Protein AF-A0A8T1L521-F1 (afdb_monomer)

Solvent-accessible surface area (backbone atoms only — not comparable to full-atom values): 4268 Å² total; per-residue (Å²): 120,74,70,70,46,72,78,73,65,62,54,68,57,58,56,50,52,63,69,43,46,64,58,33,51,76,67,67,46,41,65,58,53,52,52,54,50,52,53,36,43,74,67,59,77,50,76,74,90,66,58,66,86,80,45,60,78,93,76,43,92,63,86,78,85,128

Sequence (66 aa):
MRDFLKTNGSTAAAGTVLKALPKFHKAGKLIGHIAQFHDRVEREEVVDPTSPAALPRCIRFKPVER

Mean predicted aligned error: 11.28 Å

Structure (mmCIF, N/CA/C/O backbone):
data_AF-A0A8T1L521-F1
#
_entry.id   AF-A0A8T1L521-F1
#
loop_
_atom_site.group_PDB
_atom_site.id
_atom_site.type_symbol
_atom_site.label_atom_id
_atom_site.label_alt_id
_atom_site.label_comp_id
_atom_site.label_asym_id
_atom_site.label_entity_id
_atom_site.label_seq_id
_atom_site.pdbx_PDB_ins_code
_atom_site.Cartn_x
_atom_site.Cartn_y
_atom_site.Cartn_z
_atom_site.occupancy
_atom_site.B_iso_or_equiv
_atom_site.auth_seq_id
_atom_site.auth_comp_id
_atom_site.auth_asym_id
_atom_site.auth_atom_id
_atom_site.pdbx_PDB_model_num
ATOM 1 N N . MET A 1 1 ? 16.297 -6.676 5.362 1.00 44.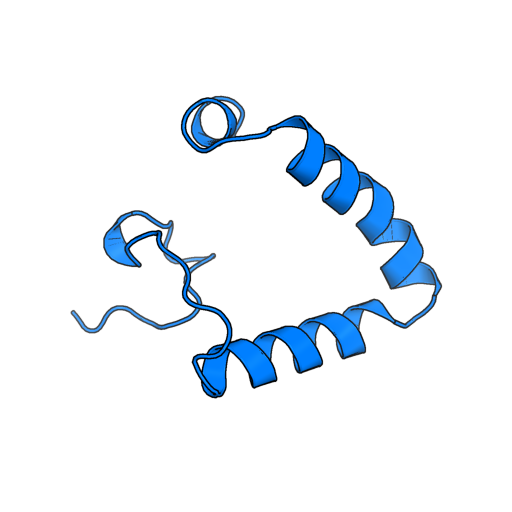56 1 MET A N 1
ATOM 2 C CA . MET A 1 1 ? 15.265 -5.606 5.302 1.00 44.56 1 MET A CA 1
ATOM 3 C C . MET A 1 1 ? 15.867 -4.200 5.285 1.00 44.56 1 MET A C 1
ATOM 5 O O . MET A 1 1 ? 15.308 -3.334 4.629 1.00 44.56 1 MET A O 1
ATOM 9 N N . ARG A 1 2 ? 17.011 -3.967 5.950 1.00 39.41 2 ARG A N 1
ATOM 10 C CA . ARG A 1 2 ? 17.716 -2.672 5.947 1.00 39.41 2 ARG A CA 1
ATOM 11 C C . ARG A 1 2 ? 18.399 -2.367 4.601 1.00 39.41 2 ARG A C 1
ATOM 13 O O . ARG A 1 2 ? 18.368 -1.229 4.151 1.00 39.41 2 ARG A O 1
ATOM 20 N N . ASP A 1 3 ? 18.919 -3.395 3.932 1.00 41.03 3 ASP A N 1
ATOM 21 C CA . ASP A 1 3 ? 19.716 -3.233 2.705 1.00 41.03 3 ASP A CA 1
ATOM 22 C C . ASP A 1 3 ? 18.881 -2.959 1.446 1.00 41.03 3 ASP A C 1
ATOM 24 O O . ASP A 1 3 ? 19.347 -2.288 0.536 1.00 41.03 3 ASP A O 1
ATOM 28 N N . PHE A 1 4 ? 17.612 -3.381 1.423 1.00 44.03 4 PHE A N 1
ATOM 29 C CA . PHE A 1 4 ? 16.700 -3.166 0.288 1.00 44.03 4 PHE A CA 1
ATOM 30 C C . PHE A 1 4 ? 16.220 -1.705 0.169 1.00 44.03 4 PHE A C 1
ATOM 32 O O . PHE A 1 4 ? 15.831 -1.241 -0.900 1.00 44.03 4 PHE A O 1
ATOM 39 N N . LEU A 1 5 ? 16.256 -0.967 1.284 1.00 48.81 5 LEU A N 1
ATOM 40 C CA . LEU A 1 5 ? 15.797 0.422 1.396 1.00 48.81 5 LEU A CA 1
ATOM 41 C C . LEU A 1 5 ? 16.899 1.451 1.107 1.00 48.81 5 LEU A C 1
ATOM 43 O O . LEU A 1 5 ? 16.614 2.648 1.048 1.00 48.81 5 LEU A O 1
ATOM 47 N N . LYS A 1 6 ? 18.153 1.003 0.971 1.00 41.00 6 LYS A N 1
ATOM 48 C CA . LYS A 1 6 ? 19.307 1.875 0.716 1.00 41.00 6 LYS A CA 1
ATOM 49 C C . LYS A 1 6 ? 19.499 2.149 -0.781 1.00 41.00 6 LYS A C 1
ATOM 51 O O . LYS A 1 6 ? 20.030 3.191 -1.140 1.00 41.00 6 LYS A O 1
ATOM 56 N N . THR A 1 7 ? 19.043 1.240 -1.639 1.00 46.31 7 THR A N 1
ATOM 57 C CA . THR A 1 7 ? 19.269 1.263 -3.093 1.00 46.31 7 THR A CA 1
ATOM 58 C C . THR A 1 7 ? 18.180 1.976 -3.901 1.00 46.31 7 THR A C 1
ATOM 60 O O . THR A 1 7 ? 18.459 2.377 -5.021 1.00 46.31 7 THR A O 1
ATOM 63 N N . ASN A 1 8 ? 16.972 2.181 -3.354 1.00 45.25 8 ASN A N 1
ATOM 64 C CA . ASN A 1 8 ? 15.779 2.528 -4.155 1.00 45.25 8 ASN A CA 1
ATOM 65 C C . ASN A 1 8 ? 15.168 3.924 -3.904 1.00 45.25 8 ASN A C 1
ATOM 67 O O . ASN A 1 8 ? 14.069 4.210 -4.365 1.00 45.25 8 ASN A O 1
ATOM 71 N N . GLY A 1 9 ? 15.872 4.824 -3.217 1.00 43.25 9 GLY A N 1
ATOM 72 C CA . GLY A 1 9 ? 15.405 6.201 -3.024 1.00 43.25 9 GLY A CA 1
ATOM 73 C C . GLY A 1 9 ? 14.578 6.423 -1.750 1.00 43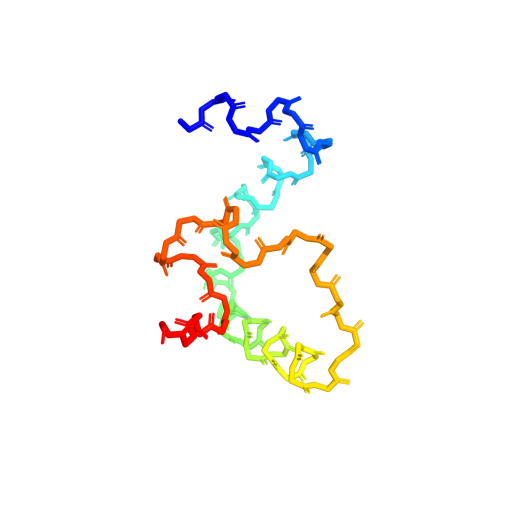.25 9 GLY A C 1
ATOM 74 O O . GLY A 1 9 ? 13.800 5.587 -1.303 1.00 43.25 9 GLY A O 1
ATOM 75 N N . SER A 1 10 ? 14.839 7.578 -1.132 1.00 50.59 10 SER A N 1
ATOM 76 C CA . SER A 1 10 ? 14.220 8.160 0.069 1.00 50.59 10 SER A CA 1
ATOM 77 C C . SER A 1 10 ? 13.695 7.181 1.136 1.00 50.59 10 SER A C 1
ATOM 79 O O . SER A 1 10 ? 12.493 7.038 1.373 1.00 50.59 10 SER A O 1
ATOM 81 N N . THR A 1 11 ? 14.621 6.601 1.904 1.00 51.62 11 THR A N 1
ATOM 82 C CA . THR A 1 11 ? 14.347 5.868 3.157 1.00 51.62 11 THR A CA 1
ATOM 83 C C . THR A 1 11 ? 13.484 6.679 4.146 1.00 51.62 11 THR A C 1
ATOM 85 O O . THR A 1 11 ? 12.737 6.110 4.945 1.00 51.62 11 THR A O 1
ATOM 88 N N . ALA A 1 12 ? 13.543 8.015 4.074 1.00 49.00 12 ALA A N 1
ATOM 89 C CA . ALA A 1 12 ? 12.765 8.921 4.917 1.00 49.00 12 ALA A CA 1
ATOM 90 C C . ALA A 1 12 ? 11.250 8.864 4.633 1.00 49.00 12 ALA A C 1
ATOM 92 O O . ALA A 1 12 ? 10.446 8.946 5.567 1.00 49.00 12 ALA A O 1
ATOM 93 N N . ALA A 1 13 ? 10.845 8.664 3.374 1.00 53.84 13 ALA A N 1
ATOM 94 C CA . ALA A 1 13 ? 9.434 8.582 2.999 1.00 53.84 13 ALA A CA 1
ATOM 95 C C . ALA A 1 13 ? 8.802 7.264 3.478 1.00 53.84 13 ALA A C 1
ATOM 97 O O . ALA A 1 13 ? 7.757 7.276 4.130 1.00 53.84 13 ALA A O 1
ATOM 98 N N . ALA A 1 14 ? 9.487 6.135 3.266 1.00 57.91 14 ALA A N 1
ATOM 99 C CA . ALA A 1 14 ? 9.018 4.818 3.704 1.00 57.91 14 ALA A CA 1
ATOM 100 C C . ALA A 1 14 ? 8.863 4.731 5.234 1.00 57.91 14 ALA A C 1
ATOM 102 O O . ALA A 1 14 ? 7.842 4.259 5.738 1.00 57.91 14 ALA A O 1
ATOM 103 N N . GLY A 1 15 ? 9.834 5.255 5.994 1.00 61.38 15 GLY A N 1
ATOM 104 C CA . GLY A 1 15 ? 9.748 5.289 7.458 1.00 61.38 15 GLY A CA 1
ATOM 105 C C . GLY A 1 15 ? 8.591 6.150 7.978 1.00 61.38 15 GLY A C 1
ATOM 106 O O . GLY A 1 15 ? 7.989 5.830 9.004 1.00 61.38 15 GLY A O 1
ATOM 107 N N . THR A 1 16 ? 8.239 7.214 7.254 1.00 65.81 16 THR A N 1
ATOM 108 C CA . THR A 1 16 ? 7.121 8.103 7.602 1.00 65.81 16 THR A CA 1
ATOM 109 C C . THR A 1 16 ? 5.772 7.430 7.351 1.00 65.81 16 THR A C 1
ATOM 111 O O . THR A 1 16 ? 4.895 7.486 8.215 1.00 65.81 16 THR A O 1
ATOM 114 N N . VAL A 1 17 ? 5.621 6.719 6.229 1.00 68.50 17 VAL A N 1
ATOM 115 C CA . VAL A 1 17 ? 4.402 5.953 5.915 1.00 68.50 17 VAL A CA 1
ATOM 116 C C . VAL A 1 17 ? 4.167 4.847 6.947 1.00 68.50 17 VAL A C 1
ATOM 118 O O . VAL A 1 17 ? 3.065 4.735 7.485 1.00 68.50 17 VAL A O 1
ATOM 121 N N . LEU A 1 18 ? 5.210 4.094 7.314 1.00 75.88 18 LEU A N 1
ATOM 122 C CA . LEU A 1 18 ? 5.107 3.050 8.341 1.00 75.88 18 LEU A CA 1
ATOM 123 C C . LEU A 1 18 ? 4.713 3.617 9.714 1.00 75.88 18 LEU A C 1
ATOM 125 O O . LEU A 1 18 ? 3.921 3.006 10.427 1.00 75.88 18 LEU A O 1
ATOM 129 N N . LYS A 1 19 ? 5.202 4.811 10.074 1.00 79.75 19 LYS A N 1
ATOM 130 C CA . LYS A 1 19 ? 4.793 5.508 11.308 1.00 79.75 19 LYS A CA 1
ATOM 131 C C . LYS A 1 19 ? 3.360 6.047 11.253 1.00 79.75 19 LYS A C 1
ATOM 133 O O . LYS A 1 19 ? 2.729 6.196 12.299 1.00 79.75 19 LYS A O 1
ATOM 138 N N . ALA A 1 20 ? 2.843 6.352 10.065 1.00 77.50 20 ALA A N 1
ATOM 139 C CA . ALA A 1 20 ? 1.474 6.825 9.873 1.00 77.50 20 ALA A CA 1
ATOM 140 C C . ALA A 1 20 ? 0.450 5.678 9.804 1.00 77.50 20 ALA A C 1
ATOM 142 O O . ALA A 1 20 ? -0.722 5.888 10.123 1.00 77.50 20 ALA A O 1
ATOM 143 N N . LEU A 1 21 ? 0.883 4.462 9.459 1.00 81.56 21 LEU A N 1
ATOM 144 C CA . LEU A 1 21 ? 0.025 3.284 9.314 1.00 81.56 21 LEU A CA 1
ATOM 145 C C . LEU A 1 21 ? -0.862 3.003 10.549 1.00 81.56 21 LEU A C 1
ATOM 147 O O . LEU A 1 21 ? -2.070 2.823 10.372 1.00 81.56 21 LEU A O 1
ATOM 151 N N . PRO A 1 22 ? -0.359 3.069 11.803 1.00 86.19 22 PRO A N 1
ATOM 152 C CA . PRO A 1 22 ? -1.207 2.900 12.982 1.00 86.19 22 PRO A CA 1
ATOM 153 C C . PRO A 1 22 ? -2.302 3.967 13.104 1.00 86.19 22 PRO A C 1
ATOM 155 O O . PRO A 1 22 ? -3.391 3.669 13.593 1.00 86.19 22 PRO A O 1
ATOM 158 N N . LYS A 1 23 ? -2.045 5.207 12.660 1.00 85.19 23 LYS A N 1
ATOM 159 C CA . LYS A 1 23 ? -3.045 6.288 12.684 1.00 85.19 23 LYS A CA 1
ATOM 160 C C . LYS A 1 23 ? -4.166 6.015 11.680 1.00 85.19 23 LYS A C 1
ATOM 162 O O . LYS A 1 23 ? -5.332 6.173 12.027 1.00 85.19 23 LYS A O 1
ATOM 167 N N . PHE A 1 24 ? -3.828 5.544 10.479 1.00 81.19 24 PHE A N 1
ATOM 168 C CA . PHE A 1 24 ? -4.819 5.161 9.467 1.00 81.19 24 PHE A CA 1
ATOM 169 C C . PHE A 1 24 ? -5.657 3.953 9.887 1.00 81.19 24 PHE A C 1
ATOM 171 O O . PHE A 1 24 ? -6.863 3.935 9.638 1.00 81.19 24 PHE A O 1
ATOM 178 N N . HIS A 1 25 ? -5.036 2.975 10.555 1.00 81.50 25 HIS A N 1
ATOM 179 C CA . HIS A 1 25 ? -5.740 1.816 11.097 1.00 81.50 25 HIS A CA 1
ATOM 180 C C . HIS A 1 25 ? -6.747 2.228 12.179 1.00 81.50 25 HIS A C 1
ATOM 182 O O . HIS A 1 25 ? -7.925 1.901 12.077 1.00 81.50 25 HIS A O 1
ATOM 188 N N . LYS A 1 26 ? -6.319 3.031 13.164 1.00 87.25 26 LYS A N 1
ATOM 189 C CA . LYS A 1 26 ? -7.203 3.529 14.235 1.00 87.25 26 LYS A CA 1
ATOM 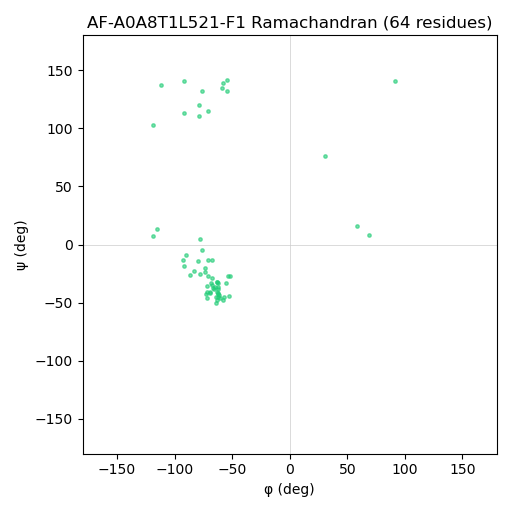190 C 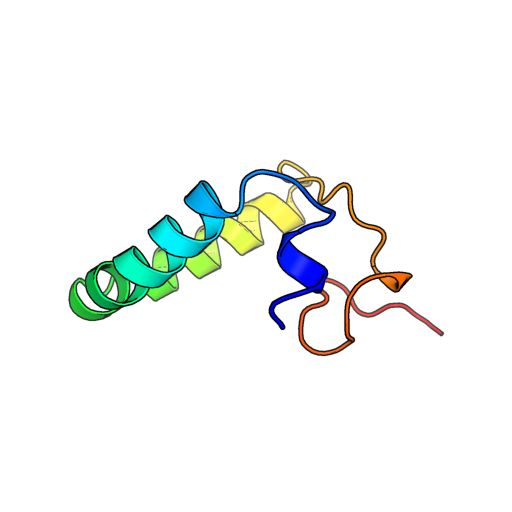C . LYS A 1 26 ? -8.335 4.420 13.723 1.00 87.25 26 LYS A C 1
ATOM 192 O O . LYS A 1 26 ? -9.412 4.421 14.299 1.00 87.25 26 LYS A O 1
ATOM 197 N N . ALA A 1 27 ? -8.098 5.165 12.646 1.00 86.56 27 ALA A N 1
ATOM 198 C CA . ALA A 1 27 ? -9.119 5.991 12.011 1.00 86.56 27 ALA A CA 1
ATOM 199 C C . ALA A 1 27 ? -10.122 5.185 11.161 1.00 86.56 27 ALA A C 1
ATOM 201 O O . ALA A 1 27 ? -11.030 5.786 10.595 1.00 86.56 27 ALA A O 1
ATOM 202 N N . GLY A 1 28 ? -9.936 3.867 10.997 1.00 86.69 28 GLY A N 1
ATOM 203 C CA . GLY A 1 28 ? -10.777 3.023 10.137 1.00 86.69 28 GLY A CA 1
ATOM 204 C C . GLY A 1 28 ? -10.627 3.303 8.635 1.00 86.69 28 GLY A C 1
ATOM 205 O O . GLY A 1 28 ? -11.371 2.760 7.827 1.00 86.69 28 GLY A O 1
ATOM 206 N N . LYS A 1 29 ? -9.661 4.141 8.236 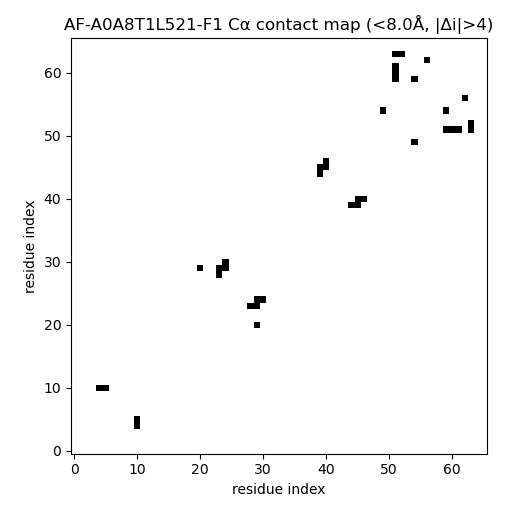1.00 84.06 29 LYS A N 1
ATOM 207 C CA . LYS A 1 29 ? -9.479 4.596 6.844 1.00 84.06 29 LYS A CA 1
ATOM 208 C C . LYS A 1 29 ? -8.516 3.726 6.043 1.00 84.06 29 LYS A C 1
ATOM 210 O O . LYS A 1 29 ? -8.455 3.844 4.823 1.00 84.06 29 LYS A O 1
ATOM 215 N N . LEU A 1 30 ? -7.757 2.859 6.717 1.00 83.88 30 LEU A N 1
ATOM 216 C CA . LEU A 1 30 ? -6.717 2.047 6.086 1.00 83.88 30 LEU A CA 1
ATOM 217 C C . LEU A 1 30 ? -7.267 1.167 4.957 1.00 83.8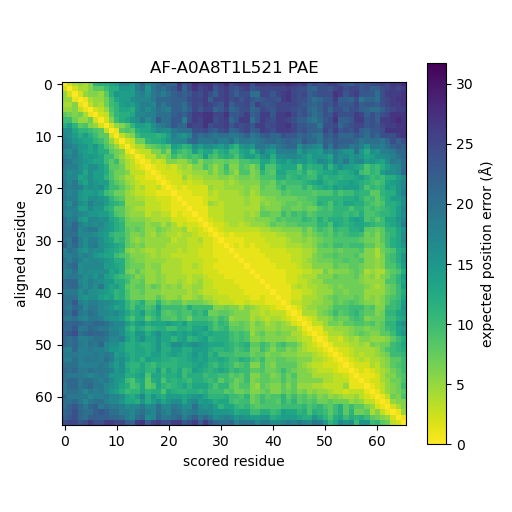8 30 LEU A C 1
ATOM 219 O O . LEU A 1 30 ? -6.714 1.175 3.864 1.00 83.88 30 LEU A O 1
ATOM 223 N N . ILE A 1 31 ? -8.374 0.462 5.200 1.00 82.12 31 ILE A N 1
ATOM 224 C CA . ILE A 1 31 ? -8.979 -0.434 4.204 1.00 82.12 31 ILE A CA 1
ATOM 225 C C . ILE A 1 31 ? -9.440 0.342 2.964 1.00 82.12 31 ILE A C 1
ATOM 227 O O . ILE A 1 31 ? -9.168 -0.085 1.847 1.00 82.12 31 ILE A O 1
ATOM 231 N N . GLY A 1 32 ? -10.056 1.515 3.146 1.00 86.88 32 GLY A N 1
ATOM 232 C CA . GLY A 1 32 ? -10.481 2.368 2.032 1.00 86.88 32 GLY A CA 1
ATOM 233 C C . GLY A 1 32 ? -9.307 2.878 1.193 1.00 86.88 32 GLY A C 1
ATOM 234 O O . GLY A 1 32 ? -9.372 2.857 -0.032 1.00 86.88 32 GLY A O 1
ATOM 235 N N . HIS A 1 33 ? -8.202 3.268 1.835 1.00 84.44 33 HIS A N 1
ATOM 236 C CA . HIS A 1 33 ? -6.989 3.670 1.119 1.00 84.44 33 HIS A CA 1
ATOM 237 C C . HIS A 1 33 ? -6.332 2.508 0.366 1.00 84.44 33 HIS A C 1
ATOM 239 O O . HIS A 1 33 ? -5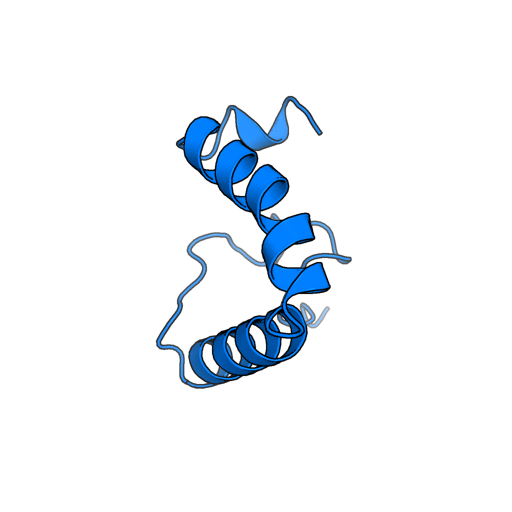.844 2.714 -0.742 1.00 84.44 33 HIS A O 1
ATOM 245 N N . ILE A 1 34 ? -6.347 1.296 0.931 1.00 83.88 34 ILE A N 1
ATOM 246 C CA . ILE A 1 34 ? -5.865 0.091 0.242 1.00 83.88 34 ILE A CA 1
ATOM 247 C C . ILE A 1 34 ? -6.735 -0.190 -0.991 1.00 83.88 34 ILE A C 1
ATOM 249 O O . ILE A 1 34 ? -6.197 -0.358 -2.081 1.00 83.88 34 ILE A O 1
ATOM 253 N N . ALA A 1 35 ? -8.065 -0.168 -0.855 1.00 86.12 35 ALA A N 1
ATOM 254 C CA . ALA A 1 35 ? -8.983 -0.384 -1.975 1.00 86.12 35 ALA A CA 1
ATOM 255 C C . ALA A 1 35 ? -8.802 0.662 -3.089 1.00 86.12 35 ALA A C 1
ATOM 257 O O . ALA A 1 35 ? -8.676 0.303 -4.256 1.00 86.12 35 ALA A O 1
ATOM 258 N N . GLN A 1 36 ? -8.702 1.946 -2.730 1.00 86.19 36 GLN A N 1
ATOM 259 C CA . GLN A 1 36 ? -8.448 3.027 -3.687 1.00 86.19 36 GLN A CA 1
ATOM 260 C C . GLN A 1 36 ? -7.098 2.867 -4.395 1.00 86.19 36 GLN A C 1
ATOM 262 O O . GLN A 1 36 ? -6.972 3.176 -5.577 1.00 86.19 36 GLN A O 1
ATOM 267 N N . PHE A 1 37 ? -6.071 2.409 -3.679 1.00 83.44 37 PHE A N 1
ATOM 268 C CA . PHE A 1 37 ? -4.778 2.132 -4.286 1.00 83.44 37 PHE A CA 1
ATOM 269 C C . PHE A 1 37 ? -4.882 1.001 -5.317 1.00 83.44 37 PHE A C 1
ATOM 271 O O . PHE A 1 37 ? -4.373 1.156 -6.424 1.00 83.44 37 PHE A O 1
ATOM 278 N N . HIS A 1 38 ? -5.581 -0.090 -4.994 1.00 82.56 38 HIS A N 1
ATOM 279 C CA . HIS A 1 38 ? -5.796 -1.190 -5.935 1.00 82.56 38 HIS A CA 1
ATOM 280 C C . HIS A 1 38 ? -6.586 -0.762 -7.182 1.00 82.56 38 HIS A C 1
ATOM 282 O O . HIS A 1 38 ? -6.160 -1.111 -8.279 1.00 82.56 38 HIS A O 1
ATOM 288 N N . ASP A 1 39 ? -7.642 0.050 -7.040 1.00 86.44 39 ASP A N 1
ATOM 289 C CA . ASP A 1 39 ? -8.401 0.608 -8.179 1.00 86.44 39 ASP A CA 1
ATOM 290 C C . ASP A 1 39 ? -7.490 1.404 -9.128 1.00 86.44 39 ASP A C 1
ATOM 292 O O . ASP A 1 39 ? -7.498 1.214 -10.341 1.00 86.44 39 ASP A O 1
ATOM 296 N N . ARG A 1 40 ? -6.614 2.247 -8.573 1.00 85.50 40 ARG A N 1
ATOM 297 C CA . ARG A 1 40 ? -5.666 3.046 -9.367 1.00 85.50 40 ARG A CA 1
ATOM 298 C C . ARG A 1 40 ? -4.588 2.203 -10.051 1.00 85.50 40 ARG A C 1
ATOM 300 O O . ARG A 1 40 ? -4.138 2.561 -11.136 1.00 85.50 40 ARG A O 1
ATOM 307 N N . VAL A 1 41 ? -4.163 1.106 -9.424 1.00 81.94 41 VAL A N 1
ATOM 308 C CA . VAL A 1 41 ? -3.232 0.142 -10.035 1.00 81.94 41 VAL A CA 1
ATOM 309 C C . VAL A 1 41 ? -3.910 -0.609 -11.181 1.00 81.94 41 VAL A C 1
ATOM 311 O O . VAL A 1 41 ? -3.289 -0.812 -12.221 1.00 81.94 41 VAL A O 1
ATOM 314 N N . GLU A 1 42 ? -5.173 -1.006 -11.021 1.00 82.88 42 GLU A N 1
ATOM 315 C CA . GLU A 1 42 ? -5.945 -1.676 -12.075 1.00 82.88 42 GLU A CA 1
ATOM 316 C C . GLU A 1 42 ? -6.181 -0.763 -13.283 1.00 82.88 42 GLU A C 1
ATOM 318 O O . GLU A 1 42 ? -6.081 -1.212 -14.422 1.00 82.88 42 GLU A O 1
ATOM 323 N N . ARG A 1 43 ? -6.394 0.532 -13.038 1.00 86.50 43 ARG A N 1
ATOM 324 C CA . ARG A 1 43 ? -6.564 1.568 -14.072 1.00 86.50 43 ARG A CA 1
ATOM 325 C C . ARG A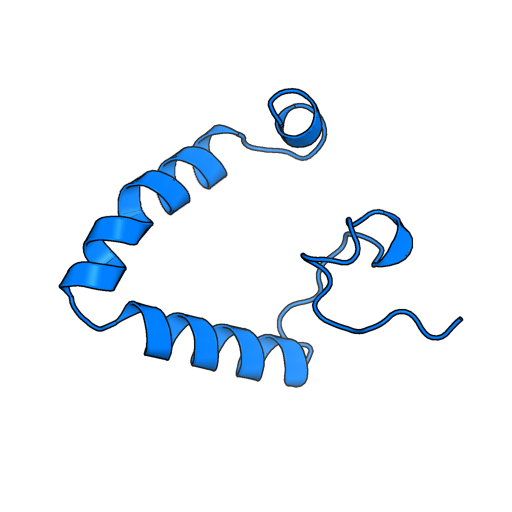 1 43 ? -5.254 2.028 -14.715 1.00 86.50 43 ARG A C 1
ATOM 327 O O . ARG A 1 43 ? -5.268 2.975 -15.492 1.00 86.50 43 ARG A O 1
ATOM 334 N N . GLU A 1 44 ? -4.133 1.396 -14.364 1.00 81.56 44 GLU A N 1
ATOM 335 C CA . GLU A 1 44 ? -2.783 1.717 -14.850 1.00 81.56 44 GLU A CA 1
ATOM 336 C C . GLU A 1 44 ? -2.337 3.169 -14.568 1.00 81.56 44 GLU A C 1
ATOM 338 O O . GLU A 1 44 ? -1.340 3.644 -15.105 1.00 81.56 44 GLU A O 1
ATOM 343 N N . GLU A 1 45 ? -3.020 3.875 -13.658 1.00 82.25 45 GLU A N 1
ATOM 344 C CA . GLU A 1 45 ? -2.652 5.232 -13.223 1.00 82.25 45 GLU A CA 1
ATOM 345 C C . GLU A 1 45 ? -1.415 5.231 -12.316 1.00 82.25 45 GLU A C 1
ATOM 347 O O . GLU A 1 45 ? -0.763 6.260 -12.113 1.00 82.25 45 GLU A O 1
ATOM 352 N N . VAL A 1 46 ? -1.112 4.075 -11.724 1.00 74.62 46 VAL A N 1
ATOM 353 C CA . VAL A 1 46 ? 0.074 3.839 -10.905 1.00 74.62 46 VAL A CA 1
ATOM 354 C C . VAL A 1 46 ? 0.899 2.751 -11.576 1.00 74.62 46 VAL A C 1
ATOM 356 O O . VAL A 1 46 ? 0.590 1.566 -11.474 1.00 74.62 46 VAL A O 1
ATOM 359 N N . VAL A 1 47 ? 1.975 3.162 -12.242 1.00 71.06 47 VAL A N 1
ATOM 360 C CA . VAL A 1 47 ? 2.980 2.248 -12.787 1.00 71.06 47 VAL A CA 1
ATOM 361 C C . VAL A 1 47 ? 4.069 2.070 -11.735 1.00 71.06 47 VAL A C 1
ATOM 363 O O . VAL A 1 47 ? 4.778 3.023 -11.413 1.00 71.06 47 VAL A O 1
ATOM 366 N N . ASP A 1 48 ? 4.199 0.862 -11.182 1.00 69.19 48 ASP A N 1
ATOM 367 C CA . ASP A 1 48 ? 5.381 0.511 -10.392 1.00 69.19 48 ASP A CA 1
ATOM 368 C C . ASP A 1 48 ? 6.568 0.372 -11.362 1.00 69.19 48 ASP A C 1
ATOM 370 O O . ASP A 1 48 ? 6.546 -0.518 -12.217 1.00 69.19 48 ASP A O 1
ATOM 374 N N . PRO A 1 49 ? 7.599 1.236 -11.279 1.00 71.88 49 PRO A N 1
ATOM 375 C CA . PRO A 1 49 ? 8.773 1.127 -12.143 1.00 71.88 49 PRO A CA 1
ATOM 376 C C . PRO A 1 49 ? 9.594 -0.138 -11.842 1.00 71.88 49 PRO A C 1
ATOM 378 O O . PRO A 1 49 ? 10.476 -0.512 -12.618 1.00 71.88 49 PRO A O 1
ATOM 381 N N . THR A 1 50 ? 9.332 -0.798 -10.712 1.00 73.25 50 THR A N 1
ATOM 382 C CA . THR A 1 50 ? 10.022 -2.014 -10.296 1.00 73.25 50 THR A CA 1
ATOM 383 C C . THR A 1 50 ? 9.459 -3.213 -11.047 1.00 73.25 50 THR A C 1
ATOM 385 O O . THR A 1 50 ? 8.289 -3.566 -10.910 1.00 73.25 50 THR A O 1
ATOM 388 N N . SER A 1 51 ? 10.316 -3.902 -11.804 1.00 74.19 51 SER A N 1
ATOM 389 C CA . SER A 1 51 ? 9.930 -5.158 -12.448 1.00 74.19 51 SER A CA 1
ATOM 390 C C . SER A 1 51 ? 9.388 -6.155 -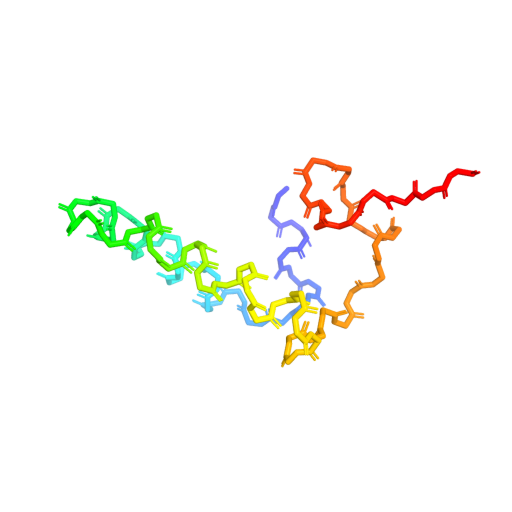11.408 1.00 74.19 51 SER A C 1
ATOM 392 O O . SER A 1 51 ? 10.061 -6.401 -10.399 1.00 74.19 51 SER A O 1
ATOM 394 N N . PRO A 1 52 ? 8.235 -6.807 -11.654 1.00 72.69 52 PRO A N 1
ATOM 395 C CA . PRO A 1 52 ? 7.668 -7.801 -10.743 1.00 72.69 52 PRO A CA 1
ATOM 396 C C . PRO A 1 52 ? 8.643 -8.931 -10.379 1.00 72.69 52 PRO A C 1
ATOM 398 O O . PRO A 1 52 ? 8.555 -9.501 -9.292 1.00 72.69 52 PRO A O 1
ATOM 401 N N . ALA A 1 53 ? 9.602 -9.245 -11.257 1.00 76.62 53 ALA A N 1
ATOM 402 C CA . ALA A 1 53 ? 10.632 -10.253 -11.010 1.00 76.62 53 ALA A CA 1
ATOM 403 C C . ALA A 1 53 ? 11.622 -9.855 -9.897 1.00 76.62 53 ALA A C 1
ATOM 405 O O . ALA A 1 53 ? 12.129 -10.735 -9.200 1.00 76.62 53 ALA A O 1
ATOM 406 N N . ALA A 1 54 ? 11.853 -8.554 -9.693 1.00 78.62 54 ALA A N 1
ATOM 407 C CA . ALA A 1 54 ? 12.745 -8.023 -8.661 1.00 78.62 54 ALA A CA 1
ATOM 408 C C . ALA A 1 54 ? 12.097 -7.986 -7.263 1.00 78.62 54 ALA A C 1
ATOM 410 O O . ALA A 1 54 ? 12.792 -7.837 -6.256 1.00 78.62 54 ALA A O 1
ATOM 411 N N . LEU A 1 55 ? 10.771 -8.145 -7.183 1.00 75.44 55 LEU A N 1
ATOM 412 C CA . LEU A 1 55 ? 10.031 -8.158 -5.925 1.00 75.44 55 LEU A CA 1
ATOM 413 C C . LEU A 1 55 ? 9.892 -9.591 -5.372 1.00 75.44 55 LEU A C 1
ATOM 415 O O . LEU A 1 55 ? 9.629 -10.527 -6.136 1.00 75.44 55 LEU A O 1
ATOM 419 N N . PRO A 1 56 ? 10.000 -9.803 -4.048 1.00 76.94 56 PRO A N 1
ATOM 420 C CA . PRO A 1 56 ? 9.578 -11.040 -3.397 1.00 76.94 56 PRO A CA 1
ATOM 421 C C . PRO A 1 56 ? 8.119 -11.385 -3.717 1.00 76.94 56 PRO A C 1
ATOM 423 O O . PRO A 1 56 ? 7.258 -10.510 -3.734 1.00 76.94 56 PRO A O 1
ATOM 426 N N . ARG A 1 57 ? 7.816 -12.675 -3.919 1.00 73.88 57 ARG A N 1
ATOM 427 C CA . ARG A 1 57 ? 6.484 -13.136 -4.360 1.00 73.88 57 ARG A CA 1
ATOM 428 C C . ARG A 1 57 ? 5.335 -12.661 -3.461 1.00 73.88 57 ARG A C 1
ATOM 430 O O . ARG A 1 57 ? 4.256 -12.397 -3.969 1.00 73.88 57 ARG A O 1
ATOM 437 N N . CYS A 1 58 ? 5.575 -12.522 -2.157 1.00 70.81 58 CYS A N 1
ATOM 438 C CA . CYS A 1 58 ? 4.582 -12.086 -1.172 1.00 70.81 58 CYS A CA 1
ATOM 439 C C . CYS A 1 58 ? 4.191 -10.602 -1.257 1.00 70.81 58 CYS A C 1
ATOM 441 O O . CYS A 1 58 ? 3.210 -10.221 -0.628 1.00 70.81 58 CYS A O 1
ATOM 443 N N . ILE A 1 59 ? 4.933 -9.775 -2.000 1.00 73.94 59 ILE A N 1
ATOM 444 C CA . ILE A 1 59 ? 4.639 -8.341 -2.157 1.00 73.94 59 ILE A CA 1
ATOM 445 C C . ILE A 1 59 ? 4.347 -7.946 -3.611 1.00 73.94 59 ILE A C 1
ATOM 447 O O . ILE A 1 59 ? 4.240 -6.763 -3.915 1.00 73.94 59 ILE A O 1
ATOM 451 N N . ARG A 1 60 ? 4.240 -8.919 -4.526 1.00 74.94 60 ARG A N 1
ATOM 452 C CA . ARG A 1 60 ? 3.901 -8.660 -5.932 1.00 74.94 60 ARG A CA 1
ATOM 453 C C . ARG A 1 60 ? 2.409 -8.367 -6.065 1.00 74.94 60 ARG A C 1
ATOM 455 O O . ARG A 1 60 ? 1.592 -9.143 -5.580 1.00 74.94 60 ARG A O 1
ATOM 462 N N . PHE A 1 61 ? 2.068 -7.299 -6.785 1.00 69.81 61 PHE A N 1
ATOM 463 C CA . PHE A 1 61 ? 0.675 -6.944 -7.082 1.00 69.81 61 PHE A CA 1
ATOM 464 C C . PHE A 1 61 ? 0.026 -7.884 -8.093 1.00 69.81 61 PHE A C 1
ATOM 466 O O . PHE A 1 61 ? -1.127 -8.267 -7.924 1.00 69.81 61 PHE A O 1
ATOM 473 N N . LYS A 1 62 ? 0.774 -8.271 -9.132 1.00 69.31 62 LYS A N 1
ATOM 474 C CA . LYS A 1 62 ? 0.339 -9.258 -10.119 1.00 69.31 62 LYS A CA 1
ATOM 475 C C . LYS A 1 62 ? 1.182 -10.527 -9.986 1.00 69.31 62 LYS A C 1
ATOM 477 O O . LYS A 1 62 ? 2.404 -10.432 -9.810 1.00 69.31 62 LYS A O 1
ATOM 482 N N . PRO A 1 63 ? 0.565 -11.718 -10.046 1.00 62.94 63 PRO A N 1
ATOM 483 C CA . PRO A 1 63 ? 1.325 -12.947 -10.172 1.00 62.94 63 PRO A CA 1
ATOM 484 C C . PRO A 1 63 ? 2.159 -12.877 -11.455 1.00 62.94 63 PRO A C 1
ATOM 486 O O . PRO A 1 63 ? 1.681 -12.459 -12.503 1.00 62.94 63 PRO A O 1
ATOM 489 N N . VAL A 1 64 ? 3.429 -13.261 -11.352 1.00 63.88 64 VAL A N 1
ATOM 490 C CA . VAL A 1 64 ? 4.262 -13.496 -12.534 1.00 63.88 64 VAL A CA 1
ATOM 491 C C . VAL A 1 64 ? 3.862 -14.874 -13.042 1.00 63.88 64 VAL A C 1
ATOM 493 O O . VAL A 1 64 ? 4.087 -15.856 -12.326 1.00 63.88 64 VAL A O 1
ATOM 496 N N . GLU A 1 65 ? 3.205 -14.933 -14.203 1.00 62.41 65 GLU A N 1
ATOM 497 C CA . GLU A 1 65 ? 3.026 -16.199 -14.917 1.00 62.41 65 GLU A CA 1
ATOM 498 C C . GLU A 1 65 ? 4.401 -16.794 -15.215 1.00 62.41 65 GLU A C 1
ATOM 500 O O . GLU A 1 65 ? 5.373 -16.075 -15.459 1.00 62.41 65 GLU A O 1
ATOM 505 N N . ARG A 1 66 ? 4.489 -18.109 -15.040 1.00 53.47 66 ARG A N 1
ATOM 506 C CA . ARG A 1 66 ? 5.741 -18.854 -15.016 1.00 53.47 66 ARG A CA 1
ATOM 507 C C . ARG A 1 66 ? 6.075 -19.394 -16.392 1.00 53.47 66 ARG A C 1
ATOM 509 O O . ARG A 1 66 ? 5.124 -19.853 -17.057 1.00 53.47 66 ARG A O 1
#

Organism: NCBI:txid29920

pLDDT: mean 70.94, std 14.56, range [39.41, 87.25]

Nearest PDB structures (foldseek):
  5i9g-assembly1_C  TM=4.188E-01  e=7.431E+00  unidentified

Radius of gyration: 13.88 Å; Cα contacts (8 Å, |Δi|>4): 19; chains: 1; bounding box: 30×28×29 Å

Secondary structure (DSSP, 8-state):
--GGGTSSS-HHHHHHHHHHHHHHHHTT-HHHHHHHHHHHHHTTSS---S-GGGS-GGG-SS----

Foldseek 3Di:
DVVVLVPPDDPPVVVVVVVCQVVCVVVVNNVVVVVVVLVCVVVVVDDDPDDLVNDDQVPRPDDDDD